Protein AF-A0A963XR09-F1 (afdb_monomer)

Nearest PDB structures (foldseek):
  2uz3-assembly1_C  TM=8.936E-01  e=1.216E-03  Ureaplasma urealyticum
  2b8t-assembly1_D  TM=8.805E-01  e=1.388E-03  Ureaplasma parvum
  2uz3-assembly1_A  TM=8.930E-01  e=1.932E-03  Ureaplasma urealyticum
  2b8t-assembly1_B  TM=8.750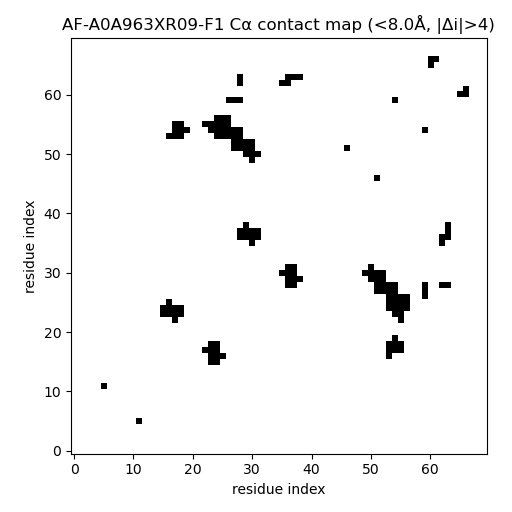E-01  e=4.875E-03  Ureaplasma parvum
  2b8t-assembly1_A  TM=8.742E-01  e=6.351E-03  Ureaplasma parvum

Structure (mmCIF, N/CA/C/O backbone):
data_AF-A0A963XR09-F1
#
_entry.id   AF-A0A963XR09-F1
#
loop_
_atom_site.group_PDB
_atom_site.id
_atom_site.type_symbol
_atom_site.label_atom_id
_atom_site.label_alt_id
_atom_site.label_comp_id
_atom_site.label_asym_id
_atom_site.label_entity_id
_atom_site.label_seq_id
_atom_site.pdbx_PDB_ins_code
_atom_site.Cartn_x
_atom_site.Cartn_y
_atom_site.Cartn_z
_atom_site.occupancy
_atom_site.B_iso_or_equiv
_atom_site.auth_seq_id
_atom_site.auth_comp_id
_atom_site.auth_asym_id
_atom_site.auth_atom_id
_atom_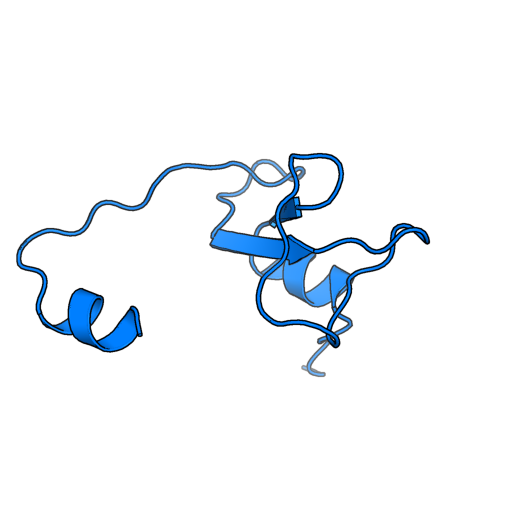site.pdbx_PDB_model_num
ATOM 1 N N . GLY A 1 1 ? -6.049 -15.053 -0.924 1.00 75.31 1 GLY A N 1
ATOM 2 C CA . GLY A 1 1 ? -4.764 -15.094 -0.203 1.00 75.31 1 GLY A CA 1
ATOM 3 C C . GLY A 1 1 ? -4.956 -14.623 1.221 1.00 75.31 1 GLY A C 1
ATOM 4 O O . GLY A 1 1 ? -5.495 -15.369 2.022 1.00 75.31 1 GLY A O 1
ATOM 5 N N . SER A 1 2 ? -4.619 -13.371 1.521 1.00 90.56 2 SER A N 1
ATOM 6 C CA . SER A 1 2 ? -4.702 -12.799 2.876 1.00 90.56 2 SER A CA 1
ATOM 7 C C . SER A 1 2 ? -6.114 -12.716 3.468 1.00 90.56 2 SER A C 1
ATOM 9 O O . SER A 1 2 ? -6.252 -12.817 4.679 1.00 90.56 2 SER A O 1
ATOM 11 N N . ALA A 1 3 ? -7.163 -12.589 2.648 1.00 95.25 3 ALA A N 1
ATOM 12 C CA . ALA A 1 3 ? -8.544 -12.470 3.134 1.00 95.25 3 ALA A CA 1
ATOM 13 C C . ALA A 1 3 ? -8.975 -13.614 4.076 1.00 95.25 3 ALA A C 1
ATOM 15 O O . ALA A 1 3 ? -9.608 -13.353 5.092 1.00 95.25 3 ALA A O 1
ATOM 16 N N . ALA A 1 4 ? -8.587 -14.861 3.778 1.00 96.7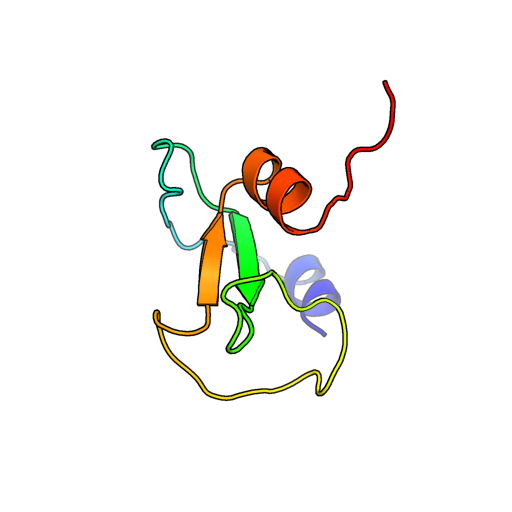5 4 ALA A N 1
ATOM 17 C CA . ALA A 1 4 ? -8.905 -16.006 4.633 1.00 96.75 4 ALA A CA 1
ATOM 18 C C . ALA A 1 4 ? -8.152 -15.950 5.972 1.00 96.75 4 ALA A C 1
ATOM 20 O O . ALA A 1 4 ? -8.740 -16.204 7.015 1.00 96.75 4 ALA A O 1
ATOM 21 N N . LEU A 1 5 ? -6.875 -15.552 5.955 1.00 95.81 5 LEU A N 1
ATOM 22 C CA . LEU A 1 5 ? -6.073 -15.396 7.172 1.00 95.81 5 LEU A CA 1
ATOM 23 C C . LEU A 1 5 ? -6.629 -14.287 8.073 1.00 95.81 5 LEU A C 1
ATOM 25 O O . LEU A 1 5 ? -6.684 -14.458 9.282 1.00 95.81 5 LEU A O 1
ATOM 29 N N . LEU A 1 6 ? -7.087 -13.177 7.484 1.00 95.06 6 LEU A N 1
ATOM 30 C CA . LEU A 1 6 ? -7.710 -12.082 8.231 1.00 95.06 6 LEU A CA 1
ATOM 31 C C . LEU A 1 6 ? -9.054 -12.482 8.856 1.00 95.06 6 LEU A C 1
ATOM 33 O O . LEU A 1 6 ? -9.389 -11.966 9.913 1.00 95.06 6 LEU A O 1
ATOM 37 N N . ALA A 1 7 ? -9.811 -13.385 8.226 1.00 96.06 7 ALA A N 1
ATOM 38 C CA . ALA A 1 7 ? -11.077 -13.881 8.768 1.00 96.06 7 ALA A CA 1
ATOM 39 C C . ALA A 1 7 ? -10.893 -14.871 9.932 1.00 96.06 7 ALA A C 1
ATOM 41 O O . ALA A 1 7 ? -11.798 -15.021 10.745 1.00 96.06 7 ALA A O 1
ATOM 42 N N . LEU A 1 8 ? -9.744 -15.551 9.990 1.00 96.94 8 LEU A N 1
ATOM 43 C CA . LEU A 1 8 ? -9.430 -16.563 11.003 1.00 96.94 8 LEU A CA 1
ATOM 44 C C . LEU A 1 8 ? -8.631 -16.020 12.196 1.00 96.94 8 LEU A C 1
ATOM 46 O O . LEU A 1 8 ? -8.459 -16.740 13.170 1.00 96.94 8 LEU A O 1
ATOM 50 N N . ALA A 1 9 ? -8.083 -14.807 12.111 1.00 97.12 9 ALA A N 1
ATOM 51 C CA . ALA A 1 9 ? -7.133 -14.307 13.100 1.00 97.12 9 ALA A CA 1
ATOM 52 C C . ALA A 1 9 ? -7.799 -13.944 14.440 1.00 97.12 9 ALA A C 1
ATOM 54 O O . ALA A 1 9 ? -8.720 -13.130 14.465 1.00 97.12 9 ALA A O 1
ATOM 55 N N . ASP A 1 10 ? -7.262 -14.468 15.549 1.00 97.75 10 ASP A N 1
ATOM 56 C CA . ASP A 1 10 ? -7.645 -14.068 16.914 1.00 97.75 10 ASP A CA 1
ATOM 57 C C . ASP A 1 10 ? -7.148 -12.656 17.263 1.00 97.75 10 ASP A C 1
ATOM 59 O O . ASP A 1 10 ? -7.839 -11.874 17.916 1.00 97.75 10 ASP A O 1
ATOM 63 N N . GLU A 1 11 ? -5.948 -12.307 16.791 1.00 96.38 11 GLU A N 1
ATOM 64 C CA . GLU A 1 11 ? -5.335 -10.998 16.996 1.00 96.38 11 GLU A CA 1
ATOM 65 C C . GLU A 1 11 ? -4.909 -10.368 15.671 1.00 96.38 11 GLU A C 1
ATOM 67 O O . GLU A 1 11 ? -4.303 -11.003 14.804 1.00 96.38 11 GLU A O 1
ATOM 72 N N . MET A 1 12 ? -5.180 -9.069 15.529 1.00 94.56 12 MET A N 1
ATOM 73 C CA . MET A 1 12 ? -4.795 -8.292 14.357 1.00 94.56 12 MET A CA 1
ATOM 74 C C . MET A 1 12 ? -4.181 -6.962 14.776 1.00 94.56 12 MET A C 1
ATOM 76 O O . MET A 1 12 ? -4.812 -6.142 15.443 1.00 94.56 12 MET A O 1
ATOM 80 N N . ARG A 1 13 ? -2.952 -6.713 14.319 1.00 93.69 13 ARG A N 1
ATOM 81 C CA . ARG A 1 13 ? -2.274 -5.429 14.485 1.00 93.69 13 ARG A CA 1
ATOM 82 C C . ARG A 1 13 ? -1.859 -4.870 13.135 1.00 93.69 13 ARG A C 1
ATOM 84 O O . ARG A 1 13 ? -1.022 -5.433 12.438 1.00 93.69 13 ARG A O 1
ATOM 91 N N . GLU A 1 14 ? -2.402 -3.708 12.807 1.00 91.62 14 GLU A N 1
ATOM 92 C CA . GLU A 1 14 ? -2.002 -2.959 11.622 1.00 91.62 14 GLU A CA 1
ATOM 93 C C 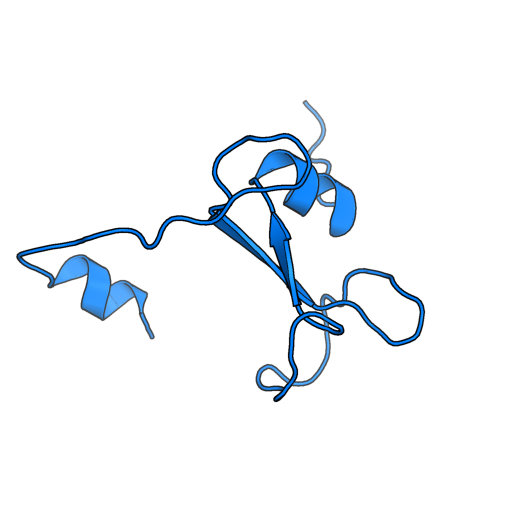. GLU A 1 14 ? -0.606 -2.346 11.812 1.00 91.62 14 GLU A C 1
ATOM 95 O O . GLU A 1 14 ? -0.314 -1.698 12.827 1.00 91.62 14 GLU A O 1
ATOM 100 N N . VAL A 1 15 ? 0.264 -2.532 10.818 1.00 91.00 15 VAL A N 1
ATOM 101 C CA . VAL A 1 15 ? 1.569 -1.867 10.767 1.00 91.00 15 VAL A CA 1
ATOM 102 C C . VAL A 1 15 ? 1.355 -0.397 10.418 1.00 91.00 15 VAL A C 1
ATOM 104 O O . VAL A 1 15 ? 0.629 -0.062 9.485 1.00 91.00 15 VAL A O 1
ATOM 107 N N . ARG A 1 16 ? 1.974 0.503 11.187 1.00 87.44 16 ARG A N 1
ATOM 108 C CA . ARG A 1 16 ? 1.798 1.946 11.001 1.00 87.44 16 ARG A CA 1
ATOM 109 C C . ARG A 1 16 ? 2.746 2.472 9.929 1.00 87.44 16 ARG A C 1
ATOM 111 O O . ARG A 1 16 ? 3.960 2.330 10.042 1.00 87.44 16 ARG A O 1
ATOM 118 N N . THR A 1 17 ? 2.183 3.166 8.950 1.00 94.38 17 THR A N 1
ATOM 119 C CA . THR A 1 17 ? 2.913 3.947 7.945 1.00 94.38 17 THR A CA 1
ATOM 120 C C . THR A 1 17 ? 2.173 5.261 7.708 1.00 94.38 17 THR A C 1
ATOM 122 O O . THR A 1 17 ? 0.973 5.371 7.979 1.00 94.38 17 THR A O 1
ATOM 125 N N . ILE A 1 18 ? 2.885 6.284 7.240 1.00 96.25 18 ILE A N 1
ATOM 126 C CA . ILE A 1 18 ? 2.361 7.641 7.085 1.00 96.25 18 ILE A CA 1
ATOM 127 C C . ILE A 1 18 ? 2.377 8.032 5.610 1.00 96.25 18 ILE A C 1
ATOM 129 O O . ILE A 1 18 ? 3.381 7.881 4.922 1.00 96.25 18 ILE A O 1
ATOM 133 N N . CYS A 1 19 ? 1.240 8.528 5.126 1.00 97.38 19 CYS A N 1
ATOM 134 C CA . CYS A 1 19 ? 1.128 9.149 3.812 1.00 97.38 19 CYS A CA 1
ATOM 135 C C . CYS A 1 19 ? 1.787 10.530 3.849 1.00 97.38 19 CYS A C 1
ATOM 137 O O . CYS A 1 19 ? 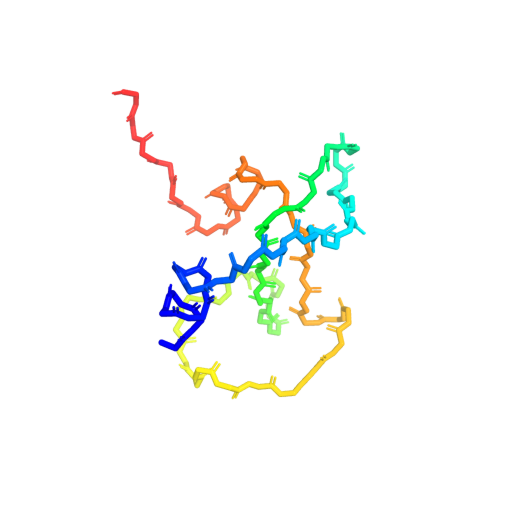1.762 11.193 4.882 1.00 97.38 19 CYS A O 1
ATOM 139 N N . HIS A 1 20 ? 2.244 11.046 2.709 1.00 95.75 20 HIS A N 1
ATOM 140 C CA . HIS A 1 20 ? 2.840 12.390 2.634 1.00 95.75 20 HIS A CA 1
ATOM 141 C C . HIS A 1 20 ? 1.924 13.542 3.114 1.00 95.75 20 HIS A C 1
ATOM 143 O O . HIS A 1 20 ? 2.406 14.641 3.353 1.00 95.75 20 HIS A O 1
ATOM 149 N N . CYS A 1 21 ? 0.614 13.321 3.289 1.00 97.25 21 CYS A N 1
ATOM 150 C CA . CYS A 1 21 ? -0.298 14.287 3.916 1.00 97.25 21 CYS A CA 1
ATOM 151 C C . CYS A 1 21 ? -0.399 14.177 5.444 1.00 97.25 21 CYS A C 1
ATOM 153 O O . CYS A 1 21 ? -1.288 14.783 6.037 1.00 97.25 21 CYS A O 1
ATOM 155 N N . GLY A 1 22 ? 0.424 13.342 6.078 1.00 96.81 22 GLY A N 1
ATOM 156 C CA . GLY A 1 22 ? 0.407 13.091 7.520 1.00 96.81 22 GLY A CA 1
ATOM 157 C C . GLY A 1 22 ? -0.678 12.116 7.993 1.00 96.81 22 GLY A C 1
ATOM 158 O O . GLY A 1 22 ? -0.653 11.687 9.143 1.00 96.81 22 GLY A O 1
ATOM 159 N N . LYS A 1 23 ? -1.622 11.714 7.130 1.00 96.88 23 LYS A N 1
ATOM 160 C CA . LYS A 1 23 ? -2.642 10.706 7.470 1.00 96.88 23 LYS A CA 1
ATOM 161 C C . LYS A 1 23 ? -2.062 9.290 7.438 1.00 96.88 23 LYS A C 1
ATOM 163 O O . LYS A 1 23 ? -1.117 9.017 6.696 1.00 96.88 23 LYS A O 1
ATOM 168 N N . LYS A 1 24 ? -2.686 8.368 8.180 1.00 96.56 24 LYS A N 1
ATOM 169 C CA . LYS A 1 24 ? -2.359 6.933 8.138 1.00 96.56 24 LYS A CA 1
ATOM 170 C C . LYS A 1 24 ? -2.403 6.419 6.692 1.00 96.56 24 LYS A C 1
ATOM 172 O O . LYS A 1 24 ? -3.408 6.604 5.999 1.00 96.56 24 LYS A O 1
ATOM 177 N N . ALA A 1 25 ? -1.320 5.789 6.250 1.00 97.31 25 ALA A N 1
ATOM 178 C CA . ALA A 1 25 ? -1.270 5.086 4.976 1.00 97.31 25 ALA A CA 1
ATOM 179 C C . ALA A 1 25 ? -1.826 3.669 5.146 1.00 97.31 25 ALA A C 1
ATOM 181 O O . ALA A 1 25 ? -1.462 2.974 6.088 1.00 97.31 25 ALA A O 1
ATOM 182 N N . THR A 1 26 ? -2.711 3.260 4.239 1.00 96.56 26 THR A N 1
ATOM 183 C CA . THR A 1 26 ? -3.362 1.934 4.255 1.00 96.56 26 THR A CA 1
ATOM 184 C C . THR A 1 26 ? -3.355 1.267 2.881 1.00 96.56 26 THR A C 1
ATOM 186 O O . THR A 1 26 ? -3.942 0.205 2.710 1.00 96.56 26 THR A O 1
ATOM 189 N N . MET A 1 27 ? -2.769 1.926 1.882 1.00 95.81 27 MET A N 1
ATOM 190 C CA . MET A 1 27 ? -2.715 1.487 0.493 1.00 95.81 27 MET A CA 1
ATOM 191 C C . MET A 1 27 ? -1.301 1.700 -0.045 1.00 95.81 27 MET A C 1
ATOM 193 O O . MET A 1 27 ? -0.571 2.558 0.451 1.00 95.81 27 MET A O 1
ATOM 197 N N . VAL A 1 28 ? -0.930 0.960 -1.085 1.00 94.56 28 VAL A N 1
ATOM 198 C CA . VAL A 1 28 ? 0.365 1.093 -1.762 1.00 94.56 28 VAL A CA 1
ATOM 199 C C . VAL A 1 28 ? 0.123 1.252 -3.259 1.00 94.56 28 VAL A C 1
ATOM 201 O O . VAL A 1 28 ? -0.736 0.573 -3.824 1.00 94.56 28 VAL A O 1
ATOM 204 N N . VAL A 1 29 ? 0.867 2.151 -3.901 1.00 94.81 29 VAL A N 1
ATOM 205 C CA . VAL A 1 29 ? 0.989 2.203 -5.365 1.00 94.81 29 VAL A CA 1
ATOM 206 C C . VAL A 1 29 ? 2.361 1.701 -5.785 1.00 94.81 29 VAL A C 1
ATOM 208 O O . VAL A 1 29 ? 3.353 1.945 -5.098 1.00 94.81 29 VAL A O 1
ATOM 211 N N . ARG A 1 30 ? 2.412 1.020 -6.931 1.00 94.38 30 ARG A N 1
ATOM 212 C CA . ARG A 1 30 ? 3.650 0.730 -7.656 1.00 94.38 30 ARG A CA 1
ATOM 213 C C . ARG A 1 30 ? 3.824 1.805 -8.722 1.00 94.38 30 ARG A C 1
ATOM 215 O O . ARG A 1 30 ? 2.913 1.997 -9.521 1.00 94.38 30 ARG A O 1
ATOM 222 N N . ARG A 1 31 ? 4.957 2.497 -8.739 1.00 92.00 31 ARG A N 1
ATOM 223 C CA . ARG A 1 31 ? 5.306 3.481 -9.764 1.00 92.00 31 ARG A CA 1
ATOM 224 C C . ARG A 1 31 ? 6.117 2.827 -10.873 1.00 92.00 31 ARG A C 1
ATOM 226 O O . ARG A 1 31 ? 6.977 1.988 -10.611 1.00 92.00 31 ARG A O 1
ATOM 233 N N . GLY A 1 32 ? 5.793 3.184 -12.109 1.00 89.31 32 GLY A N 1
ATOM 234 C CA . GLY A 1 32 ? 6.551 2.792 -13.286 1.00 89.31 32 GLY A CA 1
ATOM 235 C C . GLY A 1 32 ? 7.785 3.672 -13.489 1.00 89.31 32 GLY A C 1
ATOM 236 O O . GLY A 1 32 ? 7.983 4.646 -12.758 1.00 89.31 32 GLY A O 1
ATOM 237 N N . PRO A 1 33 ? 8.606 3.368 -14.508 1.00 87.88 33 PRO A N 1
ATOM 238 C CA . PRO A 1 33 ? 9.766 4.186 -14.869 1.00 87.88 33 PRO A CA 1
ATOM 239 C C . PRO A 1 33 ? 9.416 5.638 -15.233 1.00 87.88 33 PRO A C 1
ATOM 241 O O . PRO A 1 33 ? 10.256 6.523 -15.128 1.00 87.88 33 PRO A O 1
ATOM 244 N N . ASP A 1 34 ? 8.174 5.888 -15.648 1.00 88.31 34 ASP A N 1
ATOM 245 C CA . ASP A 1 34 ? 7.620 7.207 -15.966 1.00 88.31 34 ASP A CA 1
ATOM 246 C C . ASP A 1 34 ? 7.092 7.964 -14.730 1.00 88.31 34 ASP A C 1
ATOM 248 O O . ASP A 1 34 ? 6.544 9.060 -14.852 1.00 88.31 34 ASP A O 1
ATOM 252 N N . GLY A 1 35 ? 7.229 7.377 -13.536 1.00 87.25 35 GLY A N 1
ATOM 253 C CA . GLY A 1 35 ? 6.755 7.934 -12.272 1.00 87.25 35 GLY A CA 1
ATOM 254 C C . GLY A 1 35 ? 5.246 7.811 -12.045 1.00 87.25 35 GLY A C 1
ATOM 255 O O . GLY A 1 35 ? 4.769 8.252 -10.997 1.00 87.25 35 GLY A O 1
ATOM 256 N N . ARG A 1 36 ? 4.492 7.208 -12.974 1.00 89.69 36 ARG A N 1
ATOM 257 C CA . ARG A 1 36 ? 3.033 7.047 -12.870 1.00 89.69 36 ARG A CA 1
ATOM 258 C C . ARG A 1 36 ? 2.664 5.750 -12.163 1.00 89.69 36 ARG A C 1
ATOM 260 O O . ARG A 1 36 ? 3.430 4.786 -12.159 1.00 89.69 36 ARG A O 1
ATOM 267 N N . ALA A 1 37 ? 1.476 5.709 -11.564 1.00 92.50 37 ALA A N 1
ATOM 268 C CA . ALA A 1 37 ? 0.962 4.496 -10.944 1.00 92.50 37 ALA A CA 1
ATOM 269 C C . ALA A 1 37 ? 0.707 3.402 -11.998 1.00 92.50 37 ALA A C 1
ATOM 271 O O . ALA A 1 37 ? -0.073 3.582 -12.934 1.00 92.50 37 ALA A O 1
ATOM 272 N N . LEU A 1 38 ? 1.338 2.244 -11.816 1.00 91.88 38 LEU A N 1
ATOM 273 C CA . LEU A 1 38 ? 1.097 1.048 -12.613 1.00 91.88 38 LEU A CA 1
ATOM 274 C C . LEU A 1 38 ? -0.134 0.309 -12.090 1.00 91.88 38 LEU A C 1
ATOM 276 O O . LEU A 1 38 ? -0.237 0.004 -10.900 1.00 91.88 38 LEU A O 1
ATOM 280 N N . ARG A 1 39 ? -1.047 -0.018 -13.006 1.00 87.38 39 ARG A N 1
ATOM 281 C CA . ARG A 1 39 ? -2.262 -0.804 -12.729 1.00 87.38 39 ARG A CA 1
ATOM 282 C C . ARG A 1 39 ? -2.228 -2.201 -13.344 1.00 87.38 39 ARG A C 1
ATOM 284 O O . ARG A 1 39 ? -3.018 -3.055 -12.960 1.00 87.38 39 ARG A O 1
ATOM 291 N N . GLU A 1 40 ? -1.307 -2.418 -14.272 1.00 86.69 40 GLU A N 1
ATOM 292 C CA . GLU A 1 40 ? -1.175 -3.634 -15.065 1.00 86.69 40 GLU A CA 1
ATOM 293 C C . GLU A 1 40 ? 0.278 -4.126 -15.045 1.00 86.69 40 GLU A C 1
ATOM 295 O O . GLU A 1 40 ? 1.195 -3.410 -14.631 1.00 86.69 40 GLU A O 1
ATOM 300 N N . GLY A 1 41 ? 0.483 -5.365 -15.490 1.00 86.31 41 GLY A N 1
ATOM 301 C CA . GLY A 1 41 ? 1.782 -6.031 -15.519 1.00 86.31 41 GLY A CA 1
ATOM 302 C C . GLY A 1 41 ? 1.876 -7.189 -14.529 1.00 86.31 41 GLY A C 1
ATOM 303 O O . GLY A 1 41 ? 0.875 -7.678 -14.005 1.00 86.31 41 GLY A O 1
ATOM 304 N N . ALA A 1 42 ? 3.100 -7.660 -14.286 1.00 88.44 42 ALA A N 1
ATOM 305 C CA . ALA A 1 42 ? 3.331 -8.790 -13.395 1.00 88.44 42 ALA A CA 1
ATOM 306 C C . ALA A 1 42 ? 2.860 -8.474 -11.967 1.00 88.44 42 ALA A C 1
ATOM 308 O O . ALA A 1 42 ? 3.238 -7.448 -11.395 1.00 88.44 42 ALA A O 1
ATOM 309 N N . GLN A 1 43 ? 2.081 -9.392 -11.389 1.00 85.69 43 GLN A N 1
ATOM 310 C CA . GLN A 1 43 ? 1.545 -9.274 -10.031 1.00 85.69 43 GLN A CA 1
ATOM 311 C C . GLN A 1 43 ? 2.651 -9.177 -8.968 1.00 85.69 43 GLN A C 1
ATOM 313 O O . GLN A 1 43 ? 2.471 -8.506 -7.954 1.00 85.69 43 GLN A O 1
ATO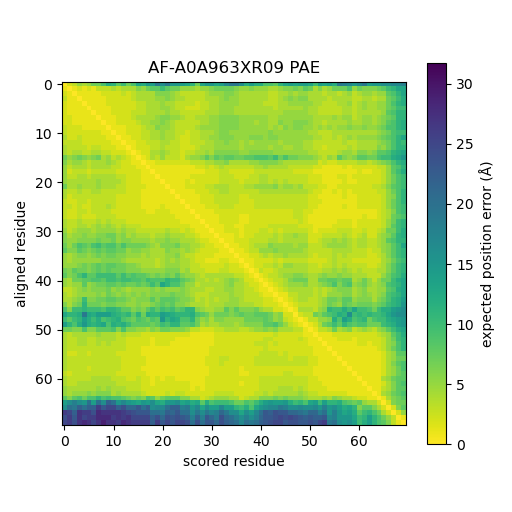M 318 N N . VAL A 1 44 ? 3.794 -9.831 -9.198 1.00 87.19 44 VAL A N 1
ATOM 319 C CA . VAL A 1 44 ? 4.946 -9.829 -8.291 1.00 87.19 44 VAL A CA 1
ATOM 320 C C . VAL A 1 44 ? 6.103 -9.077 -8.943 1.00 87.19 44 VAL A C 1
ATOM 322 O O . VAL A 1 44 ? 6.507 -9.395 -10.059 1.00 87.19 44 VAL A O 1
ATOM 325 N N . GLN A 1 45 ? 6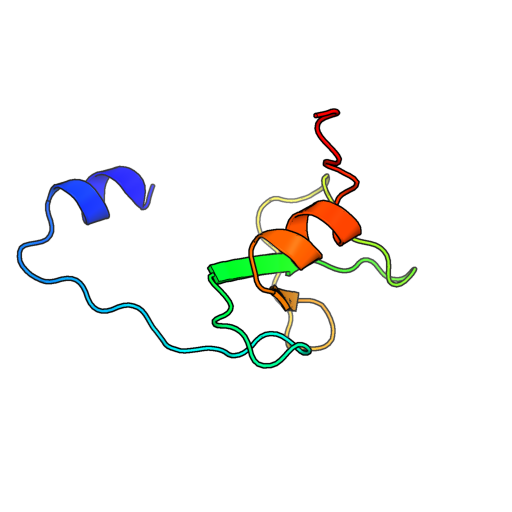.651 -8.096 -8.227 1.00 87.81 45 GLN A N 1
ATOM 326 C CA . GLN A 1 45 ? 7.921 -7.449 -8.546 1.00 87.81 45 GLN A CA 1
ATOM 327 C C . GLN A 1 45 ? 8.682 -7.219 -7.239 1.00 87.81 45 GLN A C 1
ATOM 329 O O . GLN A 1 45 ? 8.080 -6.883 -6.221 1.00 87.81 45 GLN A O 1
ATOM 334 N N . ILE A 1 46 ? 10.000 -7.392 -7.270 1.00 86.44 46 ILE A N 1
ATOM 335 C CA . ILE A 1 46 ? 10.884 -6.990 -6.175 1.00 86.44 46 ILE A CA 1
ATOM 336 C C . ILE A 1 46 ? 11.301 -5.532 -6.414 1.00 86.44 46 ILE A C 1
ATOM 338 O O . ILE A 1 46 ? 11.553 -5.136 -7.554 1.00 86.44 46 ILE A O 1
ATOM 342 N N . GLY A 1 47 ? 11.331 -4.722 -5.359 1.00 85.50 47 GLY A N 1
ATOM 343 C CA . GLY A 1 47 ? 11.729 -3.314 -5.407 1.00 85.50 47 GLY A CA 1
ATOM 344 C C . GLY A 1 47 ? 11.570 -2.639 -4.046 1.00 85.50 47 GLY A C 1
ATOM 345 O O . GLY A 1 47 ? 10.924 -3.195 -3.154 1.00 85.50 47 GLY A O 1
ATOM 346 N N . GLY A 1 48 ? 12.167 -1.460 -3.887 1.00 82.88 48 GLY A N 1
ATOM 347 C CA . GLY A 1 48 ? 12.114 -0.656 -2.668 1.00 82.88 48 GLY A CA 1
ATOM 348 C C . GLY A 1 48 ? 11.244 0.598 -2.790 1.00 82.88 48 GLY A C 1
ATOM 349 O O . GLY A 1 48 ? 10.253 0.643 -3.528 1.00 82.88 48 GLY A O 1
ATOM 350 N N . ASN A 1 49 ? 11.634 1.638 -2.051 1.00 78.44 49 ASN A N 1
ATOM 351 C CA . ASN A 1 49 ? 10.934 2.928 -1.981 1.00 78.44 49 ASN A CA 1
ATOM 352 C C . ASN A 1 49 ? 10.950 3.699 -3.310 1.00 78.44 49 ASN A C 1
ATOM 354 O O . ASN A 1 49 ? 10.138 4.595 -3.521 1.00 78.44 49 ASN A O 1
ATOM 358 N N . GLU A 1 50 ? 11.863 3.350 -4.213 1.00 79.38 50 GLU A N 1
ATOM 359 C CA . GLU A 1 50 ? 11.924 3.869 -5.575 1.00 79.38 50 GLU A CA 1
ATOM 360 C C . GLU A 1 50 ? 10.756 3.383 -6.446 1.00 79.38 50 GLU A C 1
ATOM 362 O O . GLU A 1 50 ? 10.406 4.040 -7.423 1.00 79.38 50 GLU A O 1
ATOM 367 N N . THR A 1 51 ? 10.128 2.257 -6.081 1.00 87.12 51 THR A N 1
ATOM 368 C CA . THR A 1 51 ? 9.019 1.660 -6.840 1.00 87.12 51 THR A CA 1
ATOM 369 C C . THR A 1 51 ? 7.702 1.690 -6.062 1.00 87.12 51 THR A C 1
ATOM 371 O O . THR A 1 51 ? 6.645 1.858 -6.664 1.00 87.12 51 THR A O 1
ATOM 374 N N . TYR A 1 52 ? 7.722 1.538 -4.736 1.00 93.62 52 TYR A N 1
ATOM 375 C CA . TYR A 1 52 ? 6.508 1.415 -3.924 1.00 93.62 52 TYR A CA 1
ATOM 376 C C . TYR A 1 52 ? 6.301 2.620 -3.012 1.00 93.62 52 TYR A C 1
ATOM 378 O O . TYR A 1 52 ? 7.158 2.956 -2.199 1.00 93.62 52 TYR A O 1
ATOM 386 N N . VAL A 1 53 ? 5.121 3.238 -3.101 1.00 94.38 53 VAL A N 1
ATOM 387 C CA . VAL A 1 53 ? 4.757 4.399 -2.278 1.00 94.38 53 VAL A CA 1
ATOM 388 C C . VAL A 1 53 ? 3.526 4.078 -1.437 1.00 94.38 53 VAL A C 1
ATOM 390 O O . VAL A 1 53 ? 2.482 3.690 -1.963 1.00 94.38 53 VAL A O 1
ATOM 393 N N . SER A 1 54 ? 3.648 4.260 -0.121 1.00 95.69 54 SER A N 1
ATOM 394 C CA . SER A 1 54 ? 2.552 4.076 0.837 1.00 95.69 54 SER A CA 1
ATOM 395 C C . SER A 1 54 ? 1.687 5.333 0.931 1.00 95.69 54 SER A C 1
ATOM 397 O O . SER A 1 54 ? 2.183 6.425 1.208 1.00 95.69 54 SER A O 1
ATOM 399 N N . LEU A 1 55 ? 0.378 5.184 0.729 1.00 96.38 55 LEU A N 1
ATOM 400 C CA . LEU A 1 55 ? -0.580 6.283 0.632 1.00 96.38 55 LEU A CA 1
ATOM 401 C C . LEU A 1 55 ? -1.824 6.054 1.496 1.00 96.38 55 LEU A C 1
ATOM 403 O O . LEU A 1 55 ? -2.236 4.929 1.793 1.00 96.38 55 LEU A O 1
ATOM 407 N N . CYS A 1 56 ? -2.464 7.156 1.887 1.00 97.31 56 CYS A N 1
ATOM 408 C CA . CYS A 1 56 ? -3.828 7.114 2.400 1.00 97.31 56 CYS A CA 1
ATOM 409 C C . CYS A 1 56 ? -4.803 6.788 1.255 1.00 97.31 56 CYS A C 1
ATOM 411 O O . CYS A 1 56 ? -4.507 7.045 0.087 1.00 97.31 56 CYS A O 1
ATOM 413 N N . ARG A 1 57 ? -5.999 6.278 1.578 1.00 95.81 57 ARG A N 1
ATOM 414 C CA . ARG A 1 57 ? -7.011 5.895 0.572 1.00 95.81 57 ARG A CA 1
ATOM 415 C C . ARG A 1 57 ? -7.331 7.008 -0.435 1.00 95.81 57 ARG A C 1
ATOM 417 O O . ARG A 1 57 ? -7.551 6.706 -1.602 1.00 95.81 57 ARG A O 1
ATOM 424 N N . ARG A 1 58 ? -7.355 8.272 0.005 1.00 96.12 58 ARG A N 1
ATOM 425 C CA . ARG A 1 58 ? -7.642 9.427 -0.862 1.00 96.12 58 ARG A CA 1
ATOM 426 C C . ARG A 1 58 ? -6.565 9.604 -1.936 1.00 96.12 58 ARG A C 1
ATOM 428 O O . ARG A 1 58 ? -6.877 9.536 -3.114 1.00 96.12 58 ARG A O 1
ATOM 435 N N . HIS A 1 59 ? -5.308 9.759 -1.526 1.00 96.50 59 HIS A N 1
ATOM 436 C CA . HIS A 1 59 ? -4.205 9.976 -2.468 1.00 96.50 59 HIS A CA 1
ATOM 437 C C . HIS A 1 59 ? -3.919 8.744 -3.327 1.00 96.50 59 HIS A C 1
ATOM 439 O O . HIS A 1 59 ? -3.513 8.882 -4.471 1.00 96.50 59 HIS A O 1
ATOM 445 N N . TRP A 1 60 ? -4.192 7.536 -2.820 1.00 96.12 60 TRP A N 1
ATOM 446 C CA . TRP A 1 60 ? -4.145 6.336 -3.655 1.00 96.12 60 TRP A CA 1
ATOM 447 C C . TRP A 1 60 ? -5.132 6.428 -4.828 1.00 96.12 60 TRP A C 1
ATOM 449 O O . TRP A 1 60 ? -4.737 6.175 -5.958 1.00 96.12 60 TRP A O 1
ATOM 459 N N . ARG A 1 61 ? -6.388 6.839 -4.582 1.00 94.31 61 ARG A N 1
ATOM 460 C CA . ARG A 1 61 ? -7.409 7.010 -5.637 1.00 94.31 61 ARG A CA 1
ATOM 461 C C . ARG A 1 61 ? -7.022 8.071 -6.658 1.00 94.31 61 ARG A C 1
ATOM 463 O O . ARG A 1 61 ? -7.228 7.857 -7.846 1.00 94.31 61 ARG A O 1
ATOM 470 N N . GLU A 1 62 ? -6.470 9.187 -6.188 1.00 94.06 62 GLU A N 1
ATOM 471 C CA . GLU A 1 62 ? -5.946 10.255 -7.046 1.00 94.06 62 GLU A CA 1
ATOM 472 C C . GLU A 1 62 ? -4.836 9.729 -7.968 1.00 94.06 62 GLU A C 1
ATOM 474 O O . GLU A 1 62 ? -4.900 9.943 -9.174 1.00 94.06 62 GLU A O 1
ATOM 479 N N . GLU A 1 63 ? -3.882 8.966 -7.428 1.00 93.62 63 GLU A N 1
ATOM 480 C CA . GLU A 1 63 ? -2.762 8.390 -8.187 1.00 93.62 63 GLU A CA 1
ATOM 481 C C . GLU A 1 63 ? -3.204 7.328 -9.206 1.00 93.62 63 GLU A C 1
ATOM 483 O O . GLU A 1 63 ? -2.676 7.284 -10.314 1.00 93.62 63 GLU A O 1
ATOM 488 N N . VAL A 1 64 ? -4.185 6.478 -8.874 1.00 92.25 64 VAL A N 1
ATOM 489 C CA . VAL A 1 64 ? -4.669 5.438 -9.808 1.00 9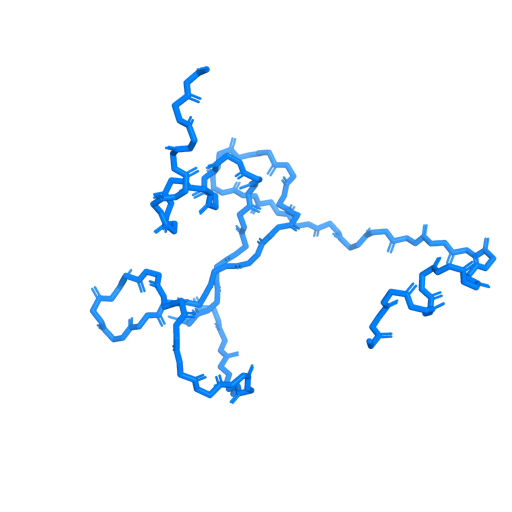2.25 64 VAL A CA 1
ATOM 490 C C . VAL A 1 64 ? -5.767 5.922 -10.765 1.00 92.25 64 VAL A C 1
ATOM 492 O O . VAL A 1 64 ? -6.225 5.144 -11.609 1.00 92.25 64 VAL A O 1
ATOM 495 N N . GLY A 1 65 ? -6.210 7.177 -10.634 1.00 86.94 65 GLY A N 1
ATOM 496 C CA . GLY A 1 65 ? -7.299 7.752 -11.426 1.00 86.94 65 G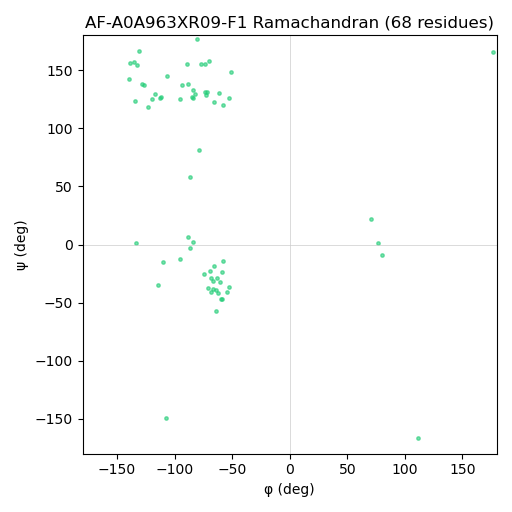LY A CA 1
ATOM 497 C C . GLY A 1 65 ? -8.689 7.189 -11.097 1.00 86.94 65 GLY A C 1
ATOM 498 O O . GLY A 1 65 ? -9.588 7.273 -11.926 1.00 86.94 65 GLY A O 1
ATOM 499 N N . ASP A 1 66 ? -8.885 6.612 -9.905 1.00 76.88 66 ASP A N 1
ATOM 500 C CA . ASP A 1 66 ? -10.178 6.091 -9.422 1.00 76.88 66 ASP A CA 1
ATOM 501 C C . ASP A 1 66 ? -10.993 7.205 -8.737 1.00 76.88 66 ASP A C 1
ATOM 503 O O . ASP A 1 66 ? -11.334 7.147 -7.546 1.00 76.88 66 ASP A O 1
ATOM 507 N N . GLN A 1 67 ? -11.252 8.268 -9.504 1.00 62.81 67 GLN A N 1
ATOM 508 C CA . GLN A 1 67 ? -12.216 9.314 -9.175 1.00 62.81 67 GLN A CA 1
ATOM 509 C C . GLN A 1 67 ? -13.609 8.763 -9.502 1.00 62.81 67 GLN A C 1
ATOM 511 O O . GLN A 1 67 ? -14.155 9.020 -10.572 1.00 62.81 67 GLN A O 1
ATOM 516 N N . ALA A 1 68 ? -14.183 7.958 -8.606 1.00 52.22 68 ALA A N 1
ATOM 517 C CA . ALA A 1 68 ? -15.623 7.743 -8.652 1.00 52.22 68 ALA A CA 1
ATOM 518 C C . ALA A 1 68 ? -16.288 9.124 -8.522 1.00 52.22 68 ALA A C 1
ATOM 520 O O . ALA A 1 68 ? -16.025 9.842 -7.553 1.00 52.22 68 ALA A O 1
ATOM 521 N N . ALA A 1 69 ? -17.067 9.508 -9.536 1.00 45.72 69 ALA A N 1
ATOM 522 C CA . ALA A 1 69 ? -17.939 10.675 -9.487 1.00 45.72 69 ALA A CA 1
ATOM 523 C C . ALA A 1 69 ? -18.812 10.621 -8.211 1.00 45.72 69 ALA A C 1
ATOM 525 O O . ALA A 1 69 ? -19.086 9.512 -7.740 1.00 45.72 69 ALA A O 1
ATOM 526 N N . PRO A 1 70 ? -19.175 11.785 -7.633 1.00 52.03 70 PRO A N 1
ATOM 527 C CA . PRO A 1 70 ? -19.935 11.867 -6.384 1.00 52.03 70 PRO A CA 1
ATOM 528 C C . PRO A 1 70 ? -21.225 11.043 -6.391 1.00 52.03 70 PRO A C 1
ATOM 530 O O . PRO A 1 70 ? -21.847 10.917 -7.471 1.00 52.03 70 PRO A O 1
#

Secondary structure (DSSP, 8-state):
-HHHHHHH-S---PPP-B-TTSSBP-EEEEB-TTSSBP-SS-S-----TTTEEEE-HHHHHHHHT-----

Sequence (70 aa):
GSAALLALADEMREVRTICHCGKKATMVVRRGPDGRALREGAQVQIGGNETYVSLCRRHWREEVGDQAAP

pLDDT: mean 89.67, std 10.49, range [45.72, 97.75]

Radius of gyration: 14.1 Å; Cα contacts (8 Å, |Δi|>4): 75; chains: 1; bounding box: 32×31×33 Å

Foldseek 3Di:
DCVVVVVPDPDDDDDFDAAPVRDTFDDKFFADPVRAGDPDDDPDDDDDPVGIHTHHPVVVCVRVVVPDDD

Mean predicted aligned error: 5.03 Å

Solvent-accessible surface area (backbone atoms only — not comparable to full-atom values): 4628 Å² total; per-residue (Å²): 118,67,68,61,57,66,75,69,52,94,75,87,80,83,78,88,47,65,11,99,84,72,45,68,25,80,42,74,44,42,40,44,98,86,69,44,58,55,90,75,77,76,92,73,79,91,79,54,77,91,31,44,48,57,19,23,70,67,60,44,27,63,60,70,66,61,73,75,76,134